Protein AF-A0A3Q3CC56-F1 (afdb_monomer_lite)

Radius of gyration: 21.72 Å; chains: 1; bounding box: 41×29×66 Å

Foldseek 3Di:
DDPPPPDPPDDVVVVVVVVVVVLVVLQPDDDDDDDDQPPCRQVVVCVVVVHNPGDDDDPPDSDRRDPDDDDDDDPPPPPDPVVVVVPD

Secondary structure (DSSP, 8-state):
-----------HHHHHHHHHHHHHHHHT--------TTSSHHHHHHHHTTS--S----TT--S-S--S------------GGGGTT--

pLDDT: mean 72.19, std 14.43, range [39.56, 91.75]

Organism: Haplochromis burtoni (NCBI:txid8153)

Structure (mmCIF, N/CA/C/O backbone):
data_AF-A0A3Q3CC56-F1
#
_entry.id   AF-A0A3Q3CC56-F1
#
loop_
_atom_site.group_PDB
_atom_site.id
_atom_site.type_symbol
_atom_site.label_atom_id
_atom_site.label_alt_id
_atom_site.label_comp_id
_atom_site.label_asym_id
_atom_site.label_entity_id
_atom_site.label_seq_id
_atom_site.pdbx_PDB_ins_code
_atom_site.Cartn_x
_atom_site.Cartn_y
_atom_site.Cartn_z
_atom_site.occupancy
_atom_site.B_iso_or_equiv
_atom_site.auth_seq_id
_atom_site.auth_comp_id
_atom_site.auth_asym_id
_atom_site.auth_atom_id
_atom_site.pdbx_PDB_model_num
ATOM 1 N N . MET A 1 1 ? -23.968 -20.110 48.131 1.00 39.56 1 MET A N 1
ATOM 2 C CA . MET A 1 1 ? -23.749 -18.647 48.162 1.00 39.56 1 MET A CA 1
ATOM 3 C C . MET A 1 1 ? -22.872 -18.225 46.981 1.00 39.56 1 MET A C 1
ATOM 5 O O . MET A 1 1 ? -21.751 -17.783 47.176 1.00 39.56 1 MET A O 1
ATOM 9 N N . VAL A 1 2 ? -23.339 -18.395 45.740 1.00 47.28 2 VAL A N 1
ATOM 10 C CA . VAL A 1 2 ? -22.561 -17.927 44.582 1.00 47.28 2 VAL A CA 1
ATOM 11 C C . VAL A 1 2 ? -22.897 -16.457 44.386 1.00 47.28 2 VAL A C 1
ATOM 13 O O . VAL A 1 2 ? -23.994 -16.129 43.934 1.00 47.28 2 VAL A O 1
ATOM 16 N N . GLN A 1 3 ? -21.975 -15.581 44.785 1.00 56.31 3 GLN A N 1
ATOM 17 C CA . GLN A 1 3 ? -22.021 -14.168 44.437 1.00 56.31 3 GLN A CA 1
ATOM 18 C C . GLN A 1 3 ? -22.067 -14.102 42.905 1.00 56.31 3 GLN A C 1
ATOM 20 O O . GLN A 1 3 ? -21.096 -14.460 42.236 1.00 56.31 3 GLN A O 1
ATOM 25 N N . ARG A 1 4 ? -23.206 -13.715 42.319 1.00 55.25 4 ARG A N 1
ATOM 26 C CA . ARG A 1 4 ? -23.216 -13.345 40.904 1.00 55.25 4 ARG A CA 1
ATOM 27 C C . ARG A 1 4 ? -22.393 -12.069 40.815 1.00 55.25 4 ARG A C 1
ATOM 29 O O . ARG A 1 4 ? -22.878 -11.008 41.196 1.00 55.25 4 ARG A O 1
ATOM 36 N N . ASN A 1 5 ? -21.139 -12.186 40.380 1.00 43.09 5 ASN A N 1
ATOM 37 C CA . ASN A 1 5 ? -20.354 -11.039 39.944 1.00 43.09 5 ASN A CA 1
ATOM 38 C C . ASN A 1 5 ? -21.228 -10.328 38.911 1.00 43.09 5 ASN A C 1
ATOM 40 O O . ASN A 1 5 ? -21.552 -10.934 37.891 1.00 43.09 5 ASN A O 1
ATOM 44 N N . GLY A 1 6 ? -21.725 -9.134 39.243 1.00 55.91 6 GLY A N 1
ATOM 45 C CA . GLY A 1 6 ? -22.689 -8.368 38.449 1.00 55.91 6 GLY A CA 1
ATOM 46 C C . GLY A 1 6 ? -22.043 -7.845 37.176 1.00 55.91 6 GLY A C 1
ATOM 47 O O . GLY A 1 6 ? -21.890 -6.642 37.019 1.00 55.91 6 GLY A O 1
ATOM 48 N N . GLY A 1 7 ? -21.577 -8.769 36.337 1.00 54.28 7 GLY A N 1
ATOM 49 C CA . GLY A 1 7 ? -20.634 -8.542 35.267 1.00 54.28 7 GLY A CA 1
ATOM 50 C C . GLY A 1 7 ? -21.170 -7.521 34.289 1.00 54.28 7 GLY A C 1
ATOM 51 O O . GLY A 1 7 ? -21.817 -7.881 33.316 1.00 54.28 7 GLY A O 1
ATOM 52 N N . SER A 1 8 ? -20.814 -6.257 34.490 1.00 60.84 8 SER A N 1
ATOM 53 C CA . SER A 1 8 ? -20.724 -5.301 33.396 1.00 60.84 8 SER A CA 1
ATOM 54 C C . SER A 1 8 ? -19.372 -5.513 32.712 1.00 60.84 8 SER A C 1
ATOM 56 O O . SER A 1 8 ? -18.512 -4.634 32.688 1.00 6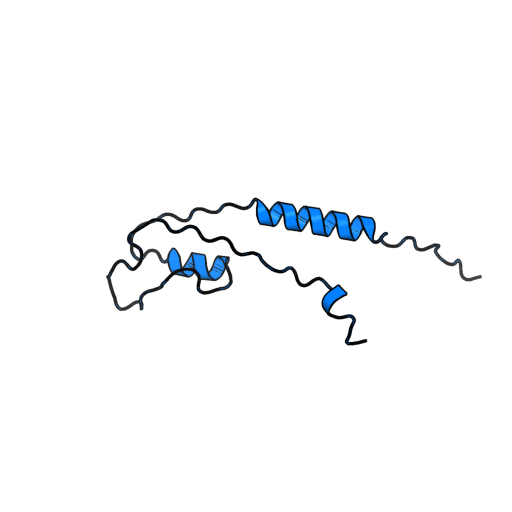0.84 8 SER A O 1
ATOM 58 N N . CYS A 1 9 ? -19.120 -6.737 32.250 1.00 54.34 9 CYS A N 1
ATOM 59 C CA . CYS A 1 9 ? -17.912 -7.025 31.498 1.00 54.34 9 CYS A CA 1
ATOM 60 C C . CYS A 1 9 ? -18.140 -6.477 30.088 1.00 54.34 9 CYS A C 1
ATOM 62 O O . CYS A 1 9 ? -18.938 -7.031 29.343 1.00 54.34 9 CYS A O 1
ATOM 64 N N . TYR A 1 10 ? -17.493 -5.346 29.797 1.00 58.03 10 TYR A N 1
ATOM 65 C CA . TYR A 1 10 ? -17.487 -4.623 28.524 1.00 58.03 10 TYR A CA 1
ATOM 66 C C . TYR A 1 10 ? -18.875 -4.245 27.990 1.00 58.03 10 TYR A C 1
ATOM 68 O O . TYR A 1 10 ? -19.530 -4.997 27.275 1.00 58.03 10 TYR A O 1
ATOM 76 N N . ILE A 1 11 ? -19.318 -3.020 28.298 1.00 69.06 11 ILE A N 1
ATOM 77 C CA . ILE A 1 11 ? -20.456 -2.431 27.586 1.00 69.06 11 ILE A CA 1
ATOM 78 C C . ILE A 1 11 ? -20.114 -2.375 26.090 1.00 69.06 11 ILE A C 1
ATOM 80 O O . ILE A 1 11 ? -19.015 -1.954 25.721 1.00 69.06 11 ILE A O 1
ATOM 84 N N . ASN A 1 12 ? -21.060 -2.769 25.235 1.00 76.44 12 ASN A N 1
ATOM 85 C CA . ASN A 1 12 ? -20.918 -2.745 23.771 1.00 76.44 12 ASN A CA 1
ATOM 86 C C . ASN A 1 12 ? -20.466 -1.374 23.242 1.00 76.44 12 ASN A C 1
ATOM 88 O O . ASN A 1 12 ? -19.849 -1.284 22.187 1.00 76.44 12 ASN A O 1
ATOM 92 N N . GLU A 1 13 ? -20.726 -0.311 24.003 1.00 80.94 13 GLU A N 1
ATOM 93 C CA . GLU A 1 13 ? -20.280 1.038 23.682 1.00 80.94 13 GLU A CA 1
ATOM 94 C C . GLU A 1 13 ? -18.756 1.210 23.780 1.00 80.94 13 GLU A C 1
ATOM 96 O O . GLU A 1 13 ? -18.173 1.845 22.912 1.00 80.94 13 GLU A O 1
ATOM 101 N N . MET A 1 14 ? -18.079 0.597 24.760 1.00 80.50 14 MET A N 1
ATOM 102 C CA . MET A 1 14 ? -16.609 0.641 24.836 1.00 80.50 14 MET A CA 1
ATOM 103 C C . MET A 1 14 ? -15.977 -0.107 23.661 1.00 80.50 14 MET A C 1
ATOM 105 O O . MET A 1 14 ? -14.978 0.344 23.107 1.00 80.50 14 MET A O 1
ATOM 109 N N . PHE A 1 15 ? -16.580 -1.230 23.263 1.00 79.44 15 PHE A N 1
ATOM 110 C CA . PHE A 1 15 ? -16.147 -1.989 22.094 1.00 79.44 15 PHE A CA 1
ATOM 111 C C . PHE A 1 15 ? -16.331 -1.175 20.808 1.00 79.44 15 PHE A C 1
ATOM 113 O O . PHE A 1 15 ? -15.382 -1.004 20.049 1.00 79.44 15 PHE A O 1
ATOM 120 N N . ARG A 1 16 ? -17.513 -0.578 20.615 1.00 80.50 16 ARG A N 1
ATOM 121 C CA . ARG A 1 16 ? -17.812 0.254 19.446 1.00 80.50 16 ARG A CA 1
ATOM 122 C C . ARG A 1 16 ? -16.913 1.484 19.362 1.00 80.50 16 ARG A C 1
ATOM 124 O O . ARG A 1 16 ? -16.407 1.787 18.290 1.00 80.50 16 ARG A O 1
ATOM 131 N N . GLN A 1 17 ? -16.670 2.165 20.481 1.00 82.69 17 GLN A N 1
ATOM 132 C CA . GLN A 1 17 ? -15.762 3.314 20.523 1.00 82.69 17 GLN A CA 1
ATOM 133 C C . GLN A 1 17 ? -14.327 2.919 20.171 1.00 82.69 17 GLN A C 1
ATOM 135 O O . GLN A 1 17 ? -13.654 3.655 19.451 1.00 82.69 17 GLN A O 1
ATOM 140 N N . ALA A 1 18 ? -13.861 1.757 20.638 1.00 82.19 18 ALA A N 1
ATOM 141 C CA . ALA A 1 18 ? -12.553 1.237 20.262 1.00 82.19 18 ALA A CA 1
ATOM 142 C C . ALA A 1 18 ? -12.486 0.914 18.759 1.00 82.19 18 ALA A C 1
ATOM 144 O O . ALA A 1 18 ? -11.547 1.346 18.094 1.00 82.19 18 ALA A O 1
ATOM 145 N N . GLU A 1 19 ? -13.494 0.236 18.203 1.00 82.69 19 GLU A N 1
ATOM 146 C CA . GLU A 1 19 ? -13.569 -0.048 16.763 1.00 82.69 19 GLU A CA 1
ATOM 147 C C . GLU A 1 19 ? -13.628 1.232 15.920 1.00 82.69 19 GLU A C 1
ATOM 149 O O . GLU A 1 19 ? -12.911 1.351 14.929 1.00 82.69 19 GLU A O 1
ATOM 154 N N . GLU A 1 20 ? -14.429 2.223 16.317 1.00 83.69 20 GLU A N 1
ATOM 155 C CA . GLU A 1 20 ? -14.525 3.510 15.623 1.00 83.69 20 GLU A CA 1
ATOM 156 C C . GLU A 1 20 ? -13.206 4.289 15.677 1.00 83.69 20 GLU A C 1
ATOM 158 O O . GLU A 1 20 ? -12.782 4.848 14.662 1.00 83.69 20 GLU A O 1
ATOM 163 N N . ALA A 1 21 ? -12.532 4.307 16.830 1.00 81.00 21 ALA A N 1
ATOM 164 C CA . ALA A 1 21 ? -11.234 4.954 16.983 1.00 81.00 21 ALA A CA 1
ATOM 165 C C . ALA A 1 21 ? -10.155 4.270 16.131 1.00 81.00 21 ALA A C 1
ATOM 167 O O . ALA A 1 21 ? -9.384 4.960 15.462 1.00 81.00 21 ALA A O 1
ATOM 168 N N . MET A 1 22 ? -10.131 2.933 16.097 1.00 79.88 22 MET A N 1
ATOM 169 C CA . MET A 1 22 ? -9.218 2.174 15.239 1.00 79.88 22 MET A CA 1
ATOM 170 C C . MET A 1 22 ? -9.516 2.405 13.755 1.00 79.88 22 MET A C 1
ATOM 172 O O . MET A 1 22 ? -8.603 2.737 13.002 1.00 79.88 22 MET A O 1
ATOM 176 N N . ARG A 1 23 ? -10.790 2.355 13.345 1.00 78.00 23 ARG A N 1
ATOM 177 C CA . ARG A 1 23 ? -11.205 2.620 11.959 1.00 78.00 23 ARG A CA 1
ATOM 178 C C . ARG A 1 23 ? -10.851 4.039 11.517 1.00 78.00 23 ARG A C 1
ATOM 180 O O . ARG A 1 23 ? -10.462 4.261 10.373 1.00 78.00 23 ARG A O 1
ATOM 187 N N . LYS A 1 24 ? -11.000 5.023 12.409 1.00 75.31 24 LYS A N 1
ATOM 188 C CA . LYS A 1 24 ? -10.608 6.409 12.134 1.00 75.31 24 LYS A CA 1
ATOM 189 C C . LYS A 1 24 ? -9.093 6.537 11.986 1.00 75.31 24 LYS A C 1
ATOM 191 O O . LYS A 1 24 ? -8.646 7.222 11.073 1.00 75.31 24 LYS A O 1
ATOM 196 N N . ALA A 1 25 ? -8.320 5.872 12.845 1.00 73.19 25 ALA A N 1
ATOM 197 C CA . ALA A 1 25 ? -6.865 5.865 12.742 1.00 73.19 25 ALA A CA 1
ATOM 198 C C . ALA A 1 25 ? -6.395 5.245 11.417 1.00 73.19 25 ALA A C 1
ATOM 200 O O . ALA A 1 25 ? -5.529 5.817 10.766 1.00 73.19 25 ALA A O 1
ATOM 201 N N . GLU A 1 26 ? -7.004 4.140 10.975 1.00 71.19 26 GLU A N 1
ATOM 202 C CA . GLU A 1 26 ? -6.702 3.526 9.674 1.00 71.19 26 GLU A CA 1
ATOM 203 C C . GLU A 1 26 ? -6.995 4.462 8.493 1.00 71.19 26 GLU A C 1
ATOM 205 O O . GLU A 1 26 ? -6.211 4.515 7.548 1.00 71.19 26 GLU A O 1
ATOM 210 N N . ALA A 1 27 ? -8.082 5.237 8.552 1.00 70.56 27 ALA A N 1
ATOM 211 C CA . ALA A 1 27 ? -8.456 6.160 7.480 1.00 70.56 27 ALA A CA 1
ATOM 212 C C . ALA A 1 27 ? -7.473 7.336 7.292 1.00 70.56 27 ALA A C 1
ATOM 214 O O . ALA A 1 27 ? -7.418 7.901 6.200 1.00 70.56 27 ALA A O 1
ATOM 215 N N . ASP A 1 28 ? -6.696 7.693 8.322 1.00 77.50 28 ASP A N 1
ATOM 216 C CA . ASP A 1 28 ? -5.778 8.845 8.304 1.00 77.50 28 ASP A CA 1
ATOM 217 C C . ASP A 1 28 ? -4.306 8.478 8.018 1.00 77.50 28 ASP A C 1
ATOM 219 O O . ASP A 1 28 ? -3.448 9.363 7.917 1.00 77.50 28 ASP A O 1
ATOM 223 N N . LEU A 1 29 ? -3.973 7.194 7.848 1.00 80.44 29 LEU A N 1
ATOM 224 C CA . LEU A 1 29 ? -2.599 6.777 7.557 1.00 80.44 29 LEU A CA 1
ATOM 225 C C . LEU A 1 29 ? -2.212 7.085 6.102 1.00 80.44 29 LEU A C 1
ATOM 227 O O . LEU A 1 29 ? -2.757 6.523 5.154 1.00 80.44 29 LEU A O 1
ATOM 231 N N . ARG A 1 30 ? -1.198 7.941 5.921 1.00 85.31 30 ARG A N 1
ATOM 232 C CA . ARG A 1 30 ? -0.572 8.232 4.619 1.00 85.31 30 ARG A CA 1
ATOM 233 C C . ARG A 1 30 ? 0.888 7.796 4.615 1.00 85.31 30 ARG A C 1
ATOM 235 O O . ARG A 1 30 ? 1.680 8.278 5.420 1.00 85.31 30 ARG A O 1
ATOM 242 N N . ILE A 1 31 ? 1.248 6.913 3.686 1.00 85.88 31 ILE A N 1
ATOM 243 C CA . ILE A 1 31 ? 2.606 6.375 3.529 1.00 85.88 31 ILE A CA 1
ATOM 244 C C . ILE A 1 31 ? 3.119 6.737 2.136 1.00 85.88 31 ILE A C 1
ATOM 246 O O . ILE A 1 31 ? 2.437 6.498 1.144 1.00 85.88 31 ILE A O 1
ATOM 250 N N . VAL A 1 32 ? 4.338 7.276 2.055 1.00 89.50 32 VAL A N 1
ATOM 251 C CA . VAL A 1 32 ? 5.009 7.599 0.788 1.00 89.50 32 VAL A CA 1
ATOM 252 C C . VAL A 1 32 ? 6.291 6.778 0.680 1.00 89.50 32 VAL A C 1
ATOM 254 O O . VAL A 1 32 ? 7.135 6.813 1.573 1.00 89.50 32 VAL A O 1
ATOM 257 N N . VAL A 1 33 ? 6.448 6.04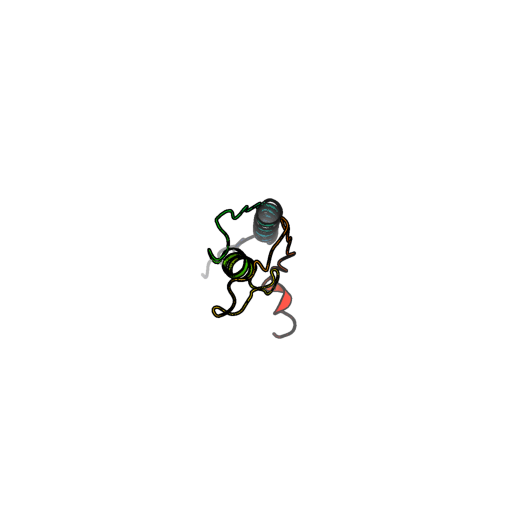2 -0.424 1.00 88.25 33 VAL A N 1
ATOM 258 C CA . VAL A 1 33 ? 7.609 5.172 -0.671 1.00 88.25 33 VAL A CA 1
ATOM 259 C C . VAL A 1 33 ? 8.411 5.708 -1.857 1.00 88.25 33 VAL A C 1
ATOM 261 O O . VAL A 1 33 ? 7.942 5.708 -2.993 1.00 88.25 33 VAL A O 1
ATOM 264 N N . VAL A 1 34 ? 9.653 6.129 -1.608 1.00 89.19 34 VAL A N 1
ATOM 265 C CA . VAL A 1 34 ? 10.560 6.725 -2.608 1.00 89.19 34 VAL A CA 1
ATOM 266 C C . VAL A 1 34 ? 11.850 5.918 -2.765 1.00 89.19 34 VAL A C 1
ATOM 268 O O . VAL A 1 34 ? 12.218 5.125 -1.905 1.00 89.19 34 VAL A O 1
ATOM 271 N N . GLY A 1 35 ? 12.532 6.076 -3.903 1.00 87.12 35 GLY A N 1
ATOM 272 C CA . GLY A 1 35 ? 13.780 5.364 -4.207 1.00 87.12 35 GLY A CA 1
ATOM 273 C C . GLY A 1 35 ? 14.026 5.199 -5.708 1.00 87.12 35 GLY A C 1
ATOM 274 O O . GLY A 1 35 ? 13.141 5.468 -6.520 1.00 87.12 35 GLY A O 1
ATOM 275 N N . LYS A 1 36 ? 15.211 4.711 -6.093 1.00 88.12 36 LYS A N 1
ATOM 276 C CA . LYS A 1 36 ? 15.596 4.503 -7.503 1.00 88.12 36 LYS A CA 1
ATOM 277 C C . LYS A 1 36 ? 14.733 3.458 -8.235 1.00 88.12 36 LYS A C 1
ATOM 279 O O . LYS A 1 36 ? 14.024 2.659 -7.610 1.00 88.12 36 LYS A O 1
ATOM 284 N N . THR A 1 37 ? 14.799 3.440 -9.564 1.00 84.81 37 THR A N 1
ATOM 285 C CA . THR A 1 37 ?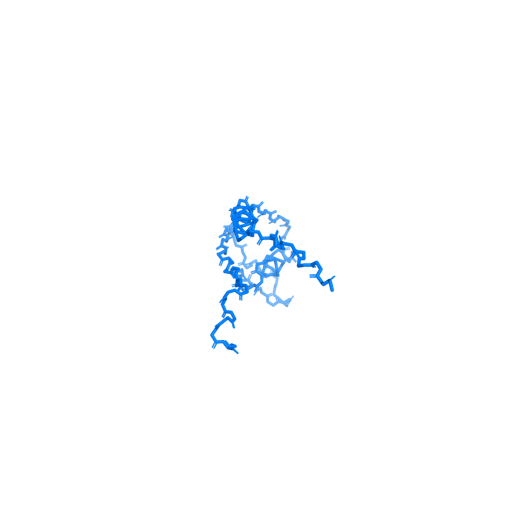 14.181 2.392 -10.396 1.00 84.81 37 THR A CA 1
ATOM 286 C C . THR A 1 37 ? 14.758 1.019 -10.038 1.00 84.81 37 THR A C 1
ATOM 288 O O . THR A 1 37 ? 15.949 0.892 -9.760 1.00 84.81 37 THR A O 1
ATOM 291 N N . GLY A 1 38 ? 13.900 -0.002 -9.971 1.00 83.00 38 GLY A N 1
ATOM 292 C CA . GLY A 1 38 ? 14.294 -1.364 -9.589 1.00 83.00 38 GLY A CA 1
ATOM 293 C C . GLY A 1 38 ? 14.461 -1.613 -8.082 1.00 83.00 38 GLY A C 1
ATOM 294 O O . GLY A 1 38 ? 14.706 -2.745 -7.691 1.00 83.00 38 GLY A O 1
ATOM 295 N N . ALA A 1 39 ? 14.273 -0.613 -7.210 1.00 85.44 39 ALA A N 1
ATOM 296 C CA . ALA A 1 39 ? 14.398 -0.780 -5.751 1.00 85.44 39 ALA A CA 1
ATOM 297 C C . ALA A 1 39 ? 13.245 -1.563 -5.078 1.00 85.44 39 ALA A C 1
ATOM 299 O O . ALA A 1 39 ? 13.200 -1.655 -3.858 1.00 85.44 39 ALA A O 1
ATOM 300 N N . GLY A 1 40 ? 12.279 -2.080 -5.844 1.00 87.62 40 GLY A N 1
ATOM 301 C CA . GLY A 1 40 ? 11.197 -2.918 -5.309 1.00 87.62 40 GLY A CA 1
ATOM 302 C C . GLY A 1 40 ? 10.003 -2.180 -4.690 1.00 87.62 40 GLY A C 1
ATOM 303 O O . GLY A 1 40 ? 9.109 -2.836 -4.172 1.00 87.62 40 GLY A O 1
ATOM 304 N N . LYS A 1 41 ? 9.923 -0.846 -4.795 1.00 91.75 41 LYS A N 1
ATOM 305 C CA . LYS A 1 41 ? 8.842 -0.024 -4.203 1.00 91.75 41 LYS A CA 1
ATOM 306 C C . LYS A 1 41 ? 7.430 -0.535 -4.512 1.00 91.75 41 LYS A C 1
ATOM 308 O O . LYS A 1 41 ? 6.639 -0.707 -3.596 1.00 91.75 41 LYS A O 1
ATOM 313 N N . SER A 1 42 ? 7.139 -0.836 -5.778 1.00 88.94 42 SER A N 1
ATOM 314 C CA . SER A 1 42 ? 5.834 -1.358 -6.211 1.00 88.94 42 SER A CA 1
ATOM 315 C C . SER A 1 42 ? 5.511 -2.717 -5.583 1.00 88.94 42 SER A C 1
ATOM 317 O O . SER A 1 42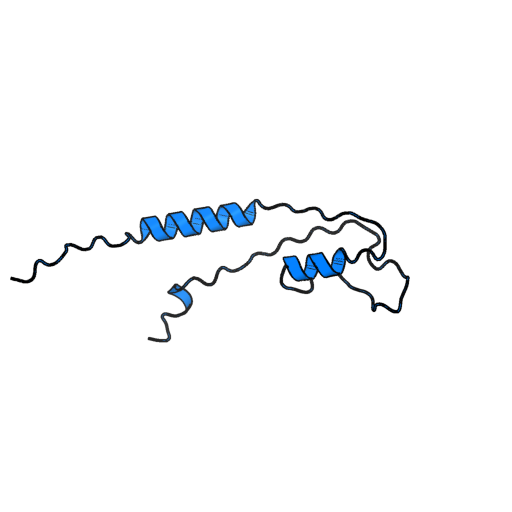 ? 4.377 -2.969 -5.190 1.00 88.94 42 SER A O 1
ATOM 319 N N . SER A 1 43 ? 6.518 -3.586 -5.444 1.00 89.69 43 SER A N 1
ATOM 320 C CA . SER A 1 43 ? 6.353 -4.885 -4.787 1.00 89.69 43 SER A CA 1
ATOM 321 C C . SER A 1 43 ? 6.079 -4.713 -3.296 1.00 89.69 43 SER A C 1
ATOM 323 O O . SER A 1 43 ? 5.162 -5.336 -2.774 1.00 89.69 43 SER A O 1
ATOM 325 N N . SER A 1 44 ? 6.831 -3.840 -2.622 1.00 91.19 44 SER A N 1
ATOM 326 C CA . SER A 1 44 ? 6.619 -3.540 -1.206 1.00 91.19 44 SER A CA 1
ATOM 327 C C . SER A 1 44 ? 5.259 -2.889 -0.958 1.00 91.19 44 SER A C 1
ATOM 329 O O . SER A 1 44 ? 4.583 -3.259 -0.006 1.00 91.19 44 SER A O 1
ATOM 331 N N . GLY A 1 45 ? 4.819 -1.977 -1.831 1.00 89.62 45 GLY A N 1
ATOM 332 C CA . GLY A 1 45 ? 3.490 -1.364 -1.764 1.00 89.62 45 GLY A CA 1
ATOM 333 C C . GLY A 1 45 ? 2.367 -2.398 -1.856 1.00 89.62 45 GLY A C 1
ATOM 334 O O . GLY A 1 45 ? 1.425 -2.341 -1.077 1.00 89.62 45 GLY A O 1
ATOM 335 N N . ASN A 1 46 ? 2.507 -3.401 -2.728 1.00 89.62 46 ASN A N 1
ATOM 336 C CA . ASN A 1 46 ? 1.558 -4.515 -2.808 1.00 89.62 46 ASN A CA 1
ATOM 337 C C . ASN A 1 46 ? 1.520 -5.361 -1.531 1.00 89.62 46 ASN A C 1
ATOM 339 O O . ASN A 1 46 ? 0.443 -5.758 -1.094 1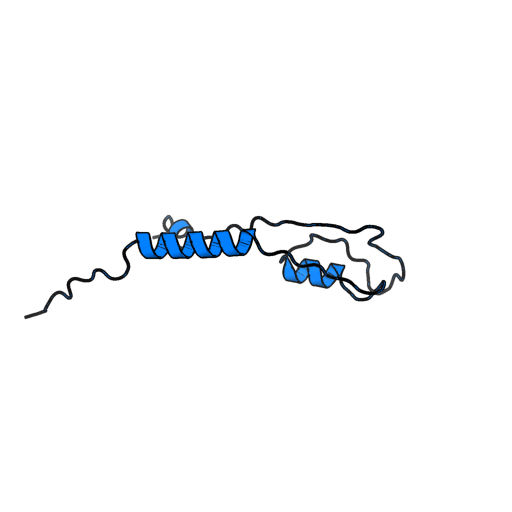.00 89.62 46 ASN A O 1
ATOM 343 N N . THR A 1 47 ? 2.679 -5.616 -0.914 1.00 90.19 47 THR A N 1
ATOM 344 C CA . THR A 1 47 ? 2.752 -6.320 0.374 1.00 90.19 47 THR A CA 1
ATOM 345 C C . THR A 1 47 ? 2.075 -5.520 1.484 1.00 90.19 47 THR A C 1
ATOM 347 O O . THR A 1 47 ? 1.288 -6.083 2.236 1.00 90.19 47 THR A O 1
ATOM 350 N N . ILE A 1 48 ? 2.343 -4.211 1.566 1.00 88.25 48 ILE A N 1
ATOM 351 C CA . ILE A 1 48 ? 1.745 -3.314 2.569 1.00 88.25 48 ILE A CA 1
ATOM 352 C C . ILE A 1 48 ? 0.223 -3.248 2.400 1.00 88.25 48 ILE A C 1
ATOM 354 O O . ILE A 1 48 ? -0.504 -3.265 3.385 1.00 88.25 48 ILE A O 1
ATOM 358 N N . LEU A 1 49 ? -0.260 -3.214 1.157 1.00 85.94 49 LEU A N 1
ATOM 359 C CA . LEU A 1 49 ? -1.687 -3.142 0.838 1.00 85.94 49 LEU A CA 1
ATOM 360 C C . LEU A 1 49 ? -2.389 -4.511 0.842 1.00 85.94 49 LEU A C 1
ATOM 362 O O . LEU A 1 49 ? -3.588 -4.574 0.582 1.00 85.94 49 LEU A O 1
ATOM 366 N N . GLY A 1 50 ? -1.663 -5.612 1.078 1.00 84.94 50 GLY A N 1
ATOM 367 C CA . GLY A 1 50 ? -2.220 -6.969 1.072 1.00 84.94 50 GLY A CA 1
ATOM 368 C C . GLY A 1 50 ? -2.830 -7.400 -0.270 1.00 84.94 50 GLY A C 1
ATOM 369 O O . GLY A 1 50 ? -3.660 -8.306 -0.309 1.00 84.94 50 GLY A O 1
ATOM 370 N N . GLY A 1 51 ? -2.452 -6.757 -1.381 1.00 85.19 51 GLY A N 1
ATOM 371 C CA . GLY A 1 51 ? -3.101 -6.927 -2.680 1.00 85.19 51 GLY A CA 1
ATOM 372 C C . GLY A 1 51 ? -2.271 -6.412 -3.858 1.00 85.19 51 GLY A C 1
ATOM 373 O O . GLY A 1 51 ? -1.212 -5.814 -3.694 1.00 85.19 51 GLY A O 1
ATOM 374 N N . LYS A 1 52 ? -2.741 -6.655 -5.087 1.00 84.69 52 LYS A N 1
ATOM 375 C CA . LYS A 1 52 ? -2.067 -6.209 -6.323 1.00 84.69 52 LYS A CA 1
ATOM 376 C C . LYS A 1 52 ? -2.531 -4.803 -6.726 1.00 84.69 52 LYS A C 1
ATOM 378 O O . LYS A 1 52 ? -3.309 -4.661 -7.664 1.00 84.69 52 LYS A O 1
ATOM 383 N N . ALA A 1 53 ? -2.058 -3.785 -6.014 1.00 84.88 53 ALA A N 1
ATOM 384 C CA . ALA A 1 53 ? -2.364 -2.379 -6.292 1.00 84.88 53 ALA A CA 1
ATOM 385 C C . ALA A 1 53 ? -1.443 -1.760 -7.362 1.00 84.88 53 ALA A C 1
ATOM 387 O O . ALA A 1 53 ? -1.886 -1.003 -8.220 1.00 84.88 53 ALA A O 1
ATOM 388 N N . PHE A 1 54 ? -0.162 -2.126 -7.352 1.00 86.19 54 PHE A N 1
ATOM 389 C CA . PHE A 1 54 ? 0.874 -1.632 -8.251 1.00 86.19 54 PHE A CA 1
ATOM 390 C C . PHE A 1 54 ? 1.326 -2.723 -9.224 1.00 86.19 54 PHE A C 1
ATOM 392 O O . PHE A 1 54 ? 1.520 -3.884 -8.849 1.00 86.19 54 PHE A O 1
ATOM 399 N N . LYS A 1 55 ? 1.566 -2.348 -10.484 1.00 83.69 55 LYS A N 1
ATOM 400 C CA . LYS A 1 55 ? 2.150 -3.259 -11.479 1.00 83.69 55 LYS A CA 1
ATOM 401 C C . LYS A 1 55 ? 3.605 -3.569 -11.118 1.00 83.69 55 LYS A C 1
ATOM 403 O O . LYS A 1 55 ? 4.383 -2.669 -10.804 1.00 83.69 55 LYS A O 1
ATOM 408 N N . THR A 1 56 ? 3.984 -4.840 -11.204 1.00 79.44 56 THR A N 1
ATOM 409 C CA . THR A 1 56 ? 5.365 -5.307 -11.039 1.00 79.44 56 THR A CA 1
ATOM 410 C C . THR A 1 56 ? 5.856 -5.923 -12.349 1.00 79.44 56 THR A C 1
ATOM 412 O O . THR A 1 56 ? 5.114 -6.643 -13.016 1.00 79.44 56 THR A O 1
ATOM 415 N N . ALA A 1 57 ? 7.095 -5.625 -12.747 1.00 74.81 57 ALA A N 1
ATOM 416 C CA . ALA A 1 57 ? 7.777 -6.365 -13.812 1.00 74.81 57 ALA A CA 1
ATOM 417 C C . ALA A 1 57 ? 8.483 -7.589 -13.231 1.00 74.81 57 ALA A C 1
ATOM 419 O O . ALA A 1 57 ? 8.910 -7.582 -12.074 1.00 74.81 57 ALA A O 1
ATOM 420 N N . SER A 1 58 ? 8.653 -8.616 -14.062 1.00 65.44 58 SER A N 1
ATOM 421 C CA . SER A 1 58 ? 9.533 -9.744 -13.766 1.00 65.44 58 SER A CA 1
ATOM 422 C C . SER A 1 58 ? 10.969 -9.263 -13.541 1.00 65.44 58 SER A C 1
ATOM 424 O O . SER A 1 58 ? 11.435 -8.346 -14.217 1.00 65.44 58 SER A O 1
ATOM 426 N N . ALA A 1 59 ? 11.691 -9.929 -12.636 1.00 63.66 59 ALA A N 1
ATOM 427 C CA . ALA A 1 59 ? 13.070 -9.589 -12.263 1.00 63.66 59 ALA A CA 1
ATOM 428 C C . ALA A 1 59 ? 14.065 -9.563 -13.445 1.00 63.66 59 ALA A C 1
ATOM 430 O O . ALA A 1 59 ? 15.143 -8.991 -13.331 1.00 63.66 59 ALA A O 1
ATOM 431 N N . SER A 1 60 ? 13.700 -10.166 -14.579 1.00 60.00 60 SER A N 1
ATOM 432 C CA . SER A 1 60 ? 14.490 -10.226 -15.811 1.00 60.00 60 SER A CA 1
ATOM 433 C C . SER A 1 60 ? 14.384 -8.985 -16.706 1.00 60.00 60 SER A C 1
ATOM 435 O O . SER A 1 60 ? 15.098 -8.911 -17.702 1.00 60.00 60 SER A O 1
ATOM 437 N N . SER A 1 61 ? 13.501 -8.027 -16.401 1.00 63.03 61 SER A N 1
ATOM 438 C CA . SER A 1 61 ? 13.240 -6.871 -17.266 1.00 63.03 61 SER A CA 1
ATOM 439 C C . SER A 1 61 ? 13.700 -5.563 -16.605 1.00 63.03 61 SER A C 1
ATOM 441 O O . SER A 1 61 ? 13.097 -5.144 -15.619 1.00 63.03 61 SER A O 1
ATOM 443 N N . PRO A 1 62 ? 14.708 -4.856 -17.155 1.00 58.41 62 PRO A N 1
ATOM 444 C CA . PRO A 1 62 ? 15.224 -3.601 -16.591 1.00 58.41 62 PRO A CA 1
ATOM 445 C C . PRO A 1 62 ? 14.324 -2.377 -16.861 1.00 58.41 62 PRO A C 1
ATOM 447 O O . PRO A 1 62 ? 14.713 -1.244 -16.580 1.00 58.41 62 PRO A O 1
ATOM 450 N N . ALA A 1 63 ? 13.133 -2.580 -17.427 1.00 66.50 63 ALA A N 1
ATOM 451 C CA . ALA A 1 63 ? 12.222 -1.507 -17.802 1.00 66.50 63 ALA A CA 1
ATOM 452 C C . ALA A 1 63 ? 11.542 -0.879 -16.574 1.00 66.50 63 ALA A C 1
ATOM 454 O O . ALA A 1 63 ? 11.102 -1.579 -15.658 1.00 66.50 63 ALA A O 1
ATOM 455 N N . SER A 1 64 ? 11.405 0.450 -16.578 1.00 68.44 64 SER A N 1
ATOM 456 C CA . SER A 1 64 ? 10.581 1.133 -15.581 1.00 68.44 64 SER A CA 1
ATOM 457 C C . SER A 1 64 ? 9.112 0.776 -15.803 1.00 68.44 64 SER A C 1
ATOM 459 O O . SER A 1 64 ? 8.561 1.048 -16.866 1.00 68.44 64 SER A O 1
ATOM 461 N N . VAL A 1 65 ? 8.478 0.168 -14.800 1.00 75.06 65 VAL A N 1
ATOM 462 C CA . VAL A 1 65 ? 7.039 -0.165 -14.826 1.00 75.06 65 VAL A CA 1
ATOM 463 C C . VAL A 1 65 ? 6.149 0.925 -14.242 1.00 75.06 65 VAL A C 1
ATOM 465 O O . VAL A 1 65 ? 4.931 0.875 -14.391 1.00 75.06 65 VAL A O 1
ATOM 468 N N . THR A 1 66 ? 6.757 1.908 -13.584 1.00 74.00 66 THR A N 1
ATOM 469 C CA . THR A 1 66 ? 6.083 3.065 -12.995 1.00 74.00 66 THR A CA 1
ATOM 470 C C . THR A 1 66 ? 6.752 4.324 -13.529 1.00 74.00 66 THR A C 1
ATOM 472 O O . THR A 1 66 ? 7.925 4.563 -13.235 1.00 74.00 66 THR A O 1
ATOM 475 N N . SER A 1 67 ? 6.025 5.101 -14.327 1.00 76.19 67 SER A N 1
ATOM 476 C CA . SER A 1 67 ? 6.514 6.362 -14.910 1.00 76.19 67 SER A CA 1
ATOM 477 C C . SER A 1 67 ? 6.060 7.592 -14.123 1.00 76.19 67 SER A C 1
ATOM 479 O O . SER A 1 67 ? 6.628 8.665 -14.286 1.00 76.19 67 SER A O 1
ATOM 481 N N . GLU A 1 68 ? 5.057 7.427 -13.261 1.00 80.12 68 GLU A N 1
ATOM 482 C CA . GLU A 1 68 ? 4.401 8.496 -12.509 1.00 80.12 68 GLU A CA 1
ATOM 483 C C . GLU A 1 68 ? 4.150 8.052 -11.064 1.00 80.12 68 GLU A C 1
ATOM 485 O O . GLU A 1 68 ? 4.126 6.849 -10.767 1.00 80.12 68 GLU A O 1
ATOM 490 N N . CYS A 1 69 ? 3.968 9.023 -10.166 1.00 78.94 69 CYS A N 1
ATOM 491 C CA . CYS A 1 69 ? 3.515 8.757 -8.804 1.00 78.94 69 CYS A CA 1
ATOM 492 C C . CYS A 1 69 ? 2.098 8.174 -8.833 1.00 78.94 69 CYS A C 1
ATOM 494 O O . CYS A 1 69 ? 1.248 8.622 -9.599 1.00 78.94 69 CYS A O 1
ATOM 496 N N . GLN A 1 70 ? 1.860 7.163 -8.003 1.00 79.94 70 GLN A N 1
ATOM 497 C CA . GLN A 1 70 ? 0.579 6.477 -7.905 1.00 79.94 70 GLN A CA 1
ATOM 498 C C . GLN A 1 70 ? 0.147 6.462 -6.446 1.00 79.94 70 GLN A C 1
ATOM 500 O O . GLN A 1 70 ? 0.881 5.962 -5.593 1.00 79.94 70 GLN A O 1
ATOM 505 N N . ASP A 1 71 ? -1.058 6.963 -6.202 1.00 79.31 71 ASP A N 1
ATOM 506 C CA . ASP A 1 71 ? -1.692 6.948 -4.892 1.00 79.31 71 ASP A CA 1
ATOM 507 C C . ASP A 1 71 ? -2.752 5.846 -4.878 1.00 79.31 71 ASP A C 1
ATOM 509 O O . ASP A 1 71 ? -3.527 5.693 -5.825 1.00 79.31 71 ASP A O 1
ATOM 513 N N . PHE A 1 72 ? -2.779 5.052 -3.809 1.00 72.00 72 PHE A N 1
ATOM 514 C CA . PHE A 1 72 ? -3.750 3.977 -3.650 1.00 72.00 72 PHE A CA 1
ATOM 515 C C . PHE A 1 72 ? -4.342 4.012 -2.251 1.00 72.00 72 PHE A C 1
ATOM 517 O O . PHE A 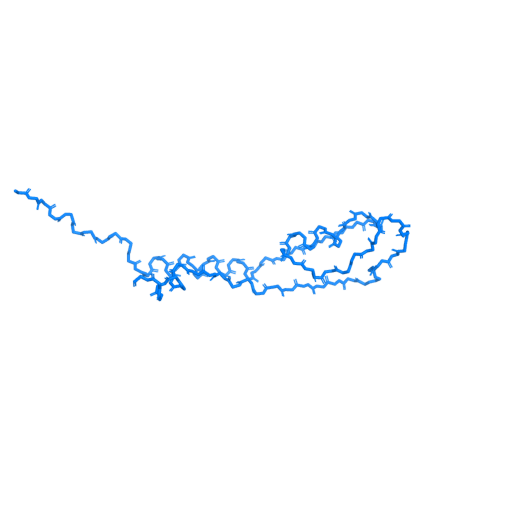1 72 ? -3.614 4.076 -1.262 1.00 72.00 72 PHE A O 1
ATOM 524 N N . MET A 1 73 ? -5.667 3.942 -2.177 1.00 66.56 73 MET A N 1
ATOM 525 C CA . MET A 1 73 ? -6.409 3.914 -0.925 1.00 66.56 73 MET A CA 1
ATOM 526 C C . MET A 1 73 ? -7.255 2.641 -0.908 1.00 66.56 73 MET A C 1
ATOM 528 O O . MET A 1 73 ? -8.037 2.402 -1.828 1.00 66.56 73 MET A O 1
ATOM 532 N N . THR A 1 74 ? -7.074 1.798 0.109 1.00 62.59 74 THR A N 1
ATOM 533 C CA . THR A 1 74 ? -7.909 0.607 0.317 1.00 62.59 74 THR A CA 1
ATOM 534 C C . THR A 1 74 ? -8.853 0.849 1.477 1.00 62.59 74 THR A C 1
ATOM 536 O O . THR A 1 74 ? -8.441 1.281 2.548 1.00 62.59 74 THR A O 1
ATOM 539 N N . LEU A 1 75 ? -10.137 0.562 1.265 1.00 57.66 75 LEU A N 1
ATOM 540 C CA . LEU A 1 75 ? -11.079 0.402 2.363 1.00 57.66 75 LEU A CA 1
ATOM 541 C C . LEU A 1 75 ? -10.912 -1.024 2.883 1.00 57.66 75 LEU A C 1
ATOM 543 O O . LEU A 1 75 ? -11.522 -1.954 2.350 1.00 57.66 75 LEU A O 1
ATOM 547 N N . THR A 1 76 ? -10.055 -1.216 3.883 1.00 54.47 76 THR A N 1
ATOM 548 C CA . THR A 1 76 ? -9.987 -2.496 4.587 1.00 54.47 76 THR A CA 1
ATOM 549 C C . THR A 1 76 ? -11.317 -2.686 5.304 1.00 54.47 76 THR A C 1
ATOM 551 O O . THR A 1 76 ? -11.666 -1.948 6.224 1.00 54.47 76 THR A O 1
ATOM 554 N N . LYS A 1 77 ? -12.117 -3.649 4.846 1.00 52.62 77 LYS A N 1
ATOM 555 C CA . LYS A 1 77 ? -13.297 -4.082 5.588 1.00 52.62 77 LYS A CA 1
ATOM 556 C C . LYS A 1 77 ? -12.773 -4.850 6.796 1.00 52.62 77 LYS A C 1
ATOM 558 O O . LYS A 1 77 ? -12.331 -5.986 6.650 1.00 52.62 77 LYS A O 1
ATOM 563 N N . VAL A 1 78 ? -12.763 -4.216 7.964 1.00 56.38 78 VAL A N 1
ATOM 564 C CA . VAL A 1 78 ? -12.533 -4.928 9.222 1.00 56.38 78 VAL A CA 1
ATOM 565 C C . VAL A 1 78 ? -13.747 -5.831 9.418 1.00 56.38 78 VAL A C 1
ATOM 567 O O . VAL A 1 78 ? -14.830 -5.357 9.747 1.00 56.38 78 VAL A O 1
ATOM 570 N N . SER A 1 79 ? -13.597 -7.118 9.111 1.00 53.56 79 SER A N 1
ATOM 571 C CA . SER A 1 79 ? -14.589 -8.141 9.438 1.00 53.56 79 SER A CA 1
ATOM 572 C C . SER A 1 79 ? -14.595 -8.292 10.955 1.00 53.56 79 SER A C 1
ATOM 574 O O . SER A 1 79 ? -13.671 -8.870 11.531 1.00 53.56 79 SER A O 1
ATOM 576 N N . THR A 1 80 ? -15.583 -7.690 11.607 1.00 57.66 80 THR A N 1
ATOM 577 C CA . THR A 1 80 ? -15.752 -7.769 13.058 1.00 57.66 80 THR A CA 1
ATOM 578 C C . THR A 1 80 ? -16.328 -9.141 13.417 1.00 57.66 80 THR A C 1
ATOM 580 O O . THR A 1 80 ? -16.945 -9.815 12.589 1.00 57.66 80 THR A O 1
ATOM 583 N N . MET A 1 81 ? -16.158 -9.584 14.667 1.00 54.09 81 MET A N 1
ATOM 584 C CA . MET A 1 81 ? -16.709 -10.867 15.144 1.00 54.09 81 MET A CA 1
ATOM 585 C C . MET A 1 81 ? -18.245 -10.980 15.013 1.00 54.09 81 MET A C 1
ATOM 587 O O . MET A 1 81 ? -18.790 -12.067 15.194 1.00 54.09 81 MET A O 1
ATOM 591 N N . GLN A 1 82 ? -18.953 -9.897 14.670 1.00 53.41 82 GLN A N 1
ATOM 592 C CA . GLN A 1 82 ? -20.393 -9.917 14.403 1.00 53.41 82 GLN A CA 1
ATOM 593 C C . GLN A 1 82 ? -20.754 -10.547 13.044 1.00 53.41 82 GLN A C 1
ATOM 595 O O . GLN A 1 82 ? -21.849 -11.088 12.917 1.00 53.41 82 GLN A O 1
ATOM 600 N N . ASP A 1 83 ? -19.835 -10.591 12.070 1.00 48.22 83 ASP A N 1
ATOM 601 C CA . ASP A 1 83 ? -20.057 -11.260 10.773 1.00 48.22 83 ASP A CA 1
ATOM 602 C C . ASP A 1 83 ? -20.005 -12.808 10.863 1.00 48.22 83 ASP A C 1
ATOM 604 O O . ASP A 1 83 ? -20.335 -13.503 9.902 1.00 48.22 83 ASP A O 1
ATOM 608 N N . ILE A 1 84 ? -19.622 -13.371 12.020 1.00 48.38 84 ILE A N 1
ATOM 609 C CA . ILE A 1 84 ? -19.543 -14.827 12.286 1.00 48.38 84 ILE A CA 1
ATOM 610 C C . ILE A 1 84 ? -20.808 -15.360 13.005 1.00 48.38 84 ILE A C 1
ATOM 612 O O . ILE A 1 84 ? -21.002 -16.568 13.122 1.00 48.38 84 ILE A O 1
ATOM 616 N N . MET A 1 85 ? -21.736 -14.482 13.405 1.00 50.06 85 MET A N 1
ATOM 617 C CA . MET A 1 85 ? -22.971 -14.836 14.127 1.00 50.06 85 MET A CA 1
ATOM 618 C C . MET A 1 85 ? -24.173 -15.355 13.295 1.00 50.06 85 MET A C 1
ATOM 620 O O . MET A 1 85 ? -25.251 -15.462 13.871 1.00 50.06 85 MET A O 1
ATOM 624 N N . PRO A 1 86 ? -24.100 -15.707 11.991 1.00 50.62 86 PRO A N 1
ATOM 625 C CA . PRO A 1 86 ? -25.126 -16.573 11.401 1.00 50.62 86 PRO A CA 1
ATOM 626 C C . PRO A 1 86 ? -24.752 -18.065 11.460 1.00 50.62 86 PRO A C 1
ATOM 628 O O . PRO A 1 86 ? -25.525 -18.894 10.984 1.00 50.62 86 PRO A O 1
ATOM 631 N N . TYR A 1 87 ? -23.581 -18.415 12.014 1.00 51.22 87 TYR A N 1
ATOM 632 C CA . TYR A 1 87 ? -23.076 -19.795 12.083 1.00 51.22 87 TYR A CA 1
ATOM 633 C C . TYR A 1 87 ? -23.096 -20.419 13.491 1.00 51.22 87 TYR A C 1
ATOM 635 O O . TYR A 1 87 ? -22.510 -21.490 13.671 1.00 51.22 87 TYR A O 1
ATOM 643 N N . LEU A 1 88 ? -23.765 -19.799 14.474 1.00 40.94 88 LEU A N 1
ATOM 644 C CA . LEU A 1 88 ? -24.020 -20.395 15.792 1.00 40.94 88 LEU A CA 1
ATOM 645 C C . LEU A 1 88 ? -25.474 -20.210 16.236 1.00 40.94 88 LEU A C 1
ATOM 647 O O . LEU A 1 88 ? -25.968 -19.066 16.133 1.00 40.94 88 LEU A O 1
#

Sequence (88 aa):
MVQRNGGSCYINEMFRQAEEAMRKAEADLRIVVVGKTGAGKSSSGNTILGGKAFKTASASSPASVTSECQDFMTLTKVSTMQDIMPYL

InterPro domains:
  IPR006703 AIG1-type guanine nucleotide-binding (G) domain [PF04548] (29-74)
  IPR027417 P-loop containing nucleoside triphosphate hydrolase [G3DSA:3.40.50.300] (6-82)
  IPR027417 P-loop containing nucleoside triphosphate hydrolase [SSF52540] (10-59)
  IPR045058 GTPase GIMA/IAN/Toc [PTHR10903] (28-70)